Protein AF-A0A0D9ZKD8-F1 (afdb_monomer)

Mean predicted aligned error: 13.97 Å

Secondary structure (DSSP, 8-state):
-EEEEEEEEESSEEEEEEESSTTS-EEEEEEEEETTTEEEEEETTEEEEEEESHHHHSEEEEEEEETTTEEEEEEEE-HHHHHSTT---TT---EEEEEEEEPPGGG---S----------------------------------------EEEEEEEEE------

pLDDT: mean 75.41, std 22.76, range [31.62, 98.19]

InterPro domains:
  IPR008586 Protein of unknown function DUF868, plant [PF05910] (2-159)
  IPR008586 Protein of unknown function DUF868, plant [PTHR31972] (3-157)

Sequence (166 aa):
MARRRERFVGCGCWSTRARFLESGAEHDIVVALDGEAEAWVTVDGRKVVQLRRLRWNFRGSHTLFLDGGAPVDMTWDLHGWLFHAADPSPASSCAAVFTFQTRGASETKFWIEDDGDGDDDLEQSQPPAAPRGPKQKLGGGGGGGAPSEQGFCLLIQGFRGASKIA

Radius of gyration: 26.12 Å; Cα contacts (8 Å, |Δi|>4): 281; chains: 1; bounding box: 44×59×83 Å

Nearest PDB structures (foldseek):
  6hox-assembly1_A  TM=8.490E-01  e=6.522E+00  Paraclostridium bifermentans
  7kzp-assembly1_O  TM=3.944E-01  e=3.894E+00  Homo sapiens
  7kzv-assembly1_O  TM=2.971E-01  e=3.279E+00  Homo sapiens
  7kzt-assembly1_B  TM=2.963E-01  e=9.741E+00  Homo sapiens

Foldseek 3Di:
DAEDEAEAEEDFWDWDWDDFWPPFDIWIWIWGDDQQAKIFIDINNHTPDIDGRCVVPQWDWDWDAGRPGFTKIKIWHQCLCRPVLPPPDPVRFNKIKMKIKTDQCVPVPDDDDPPDDDDDDDDDDDDDDDDDDDDDDDDDDDPPPPPPRPMYMYMYIYGYDPPPDD

Organism: NCBI:txid40148

Solvent-accessible surface area (backbone atoms only — not comparable to full-atom values): 10405 Å² total; per-residue (Å²): 103,52,76,49,77,47,79,46,75,37,86,43,70,50,76,49,75,50,59,63,45,95,89,43,61,78,40,44,39,37,42,38,36,54,86,68,50,35,36,38,34,26,51,71,87,40,78,77,45,76,41,64,55,26,92,81,51,34,58,55,72,52,78,43,69,44,83,93,65,48,53,32,41,34,37,42,41,32,57,28,42,69,77,26,67,84,53,88,51,92,86,50,63,28,29,30,37,39,37,39,33,36,62,45,66,90,71,67,86,71,88,88,80,82,88,70,84,89,83,91,81,89,84,94,82,86,92,84,92,87,91,80,82,81,92,80,87,78,89,79,90,74,90,73,72,70,78,78,66,55,26,28,34,43,35,44,37,39,28,70,52,84,78,80,85,128

Structure (mmCIF, N/CA/C/O backbone):
data_AF-A0A0D9ZKD8-F1
#
_entry.id   AF-A0A0D9ZKD8-F1
#
loop_
_atom_site.group_PDB
_atom_site.id
_atom_site.type_symbol
_atom_site.label_atom_id
_atom_site.label_alt_id
_atom_site.label_comp_id
_atom_site.label_asym_id
_atom_site.label_entity_id
_atom_site.label_seq_id
_atom_site.pdbx_PDB_ins_code
_atom_site.Cartn_x
_atom_site.Cartn_y
_atom_site.Cartn_z
_atom_site.occupancy
_atom_site.B_iso_or_equiv
_atom_site.auth_seq_id
_atom_site.auth_comp_id
_atom_site.auth_asym_id
_atom_site.auth_atom_id
_atom_site.pdbx_PDB_model_num
ATOM 1 N N . MET A 1 1 ? 1.854 -5.408 20.390 1.00 72.06 1 MET A N 1
ATOM 2 C CA . MET A 1 1 ? 1.593 -5.034 18.987 1.00 72.06 1 MET A CA 1
ATOM 3 C C . MET A 1 1 ? 1.567 -6.308 18.158 1.00 72.06 1 MET A C 1
ATOM 5 O O . MET A 1 1 ? 2.577 -7.005 18.129 1.00 72.06 1 MET A O 1
ATOM 9 N N . ALA A 1 2 ? 0.436 -6.655 17.551 1.00 83.19 2 ALA A N 1
ATOM 10 C CA . ALA A 1 2 ? 0.349 -7.798 16.645 1.00 83.19 2 ALA A CA 1
ATOM 11 C C . ALA A 1 2 ? 1.022 -7.459 15.302 1.00 83.19 2 ALA A C 1
ATOM 13 O O . ALA A 1 2 ? 0.930 -6.330 14.823 1.00 83.19 2 ALA A O 1
ATOM 14 N N . ARG A 1 3 ? 1.712 -8.425 14.682 1.00 89.56 3 ARG A N 1
ATOM 15 C CA . ARG A 1 3 ? 2.397 -8.233 13.393 1.00 89.56 3 ARG A CA 1
ATOM 16 C C . ARG A 1 3 ? 2.072 -9.371 12.435 1.00 89.56 3 ARG A C 1
ATOM 18 O O . ARG A 1 3 ? 2.250 -10.535 12.782 1.00 89.56 3 ARG A O 1
ATOM 25 N N . ARG A 1 4 ? 1.682 -9.030 11.208 1.00 94.56 4 ARG A N 1
ATOM 26 C CA . ARG A 1 4 ? 1.508 -9.964 10.092 1.00 94.56 4 ARG A CA 1
ATOM 27 C C . ARG A 1 4 ? 2.448 -9.586 8.954 1.00 94.56 4 ARG A C 1
ATOM 29 O O . ARG A 1 4 ? 2.621 -8.410 8.645 1.00 94.56 4 ARG A O 1
ATOM 36 N N . ARG A 1 5 ? 3.056 -10.588 8.322 1.00 96.06 5 ARG A N 1
ATOM 37 C CA . ARG A 1 5 ? 3.844 -10.414 7.102 1.00 96.06 5 ARG A CA 1
ATOM 38 C C . ARG A 1 5 ? 3.291 -11.304 6.009 1.00 96.06 5 ARG A C 1
ATOM 40 O O . ARG A 1 5 ? 3.115 -12.498 6.227 1.00 96.06 5 ARG A O 1
ATOM 47 N N . GLU A 1 6 ? 3.119 -10.728 4.836 1.00 95.31 6 GLU A N 1
ATOM 48 C CA . GLU A 1 6 ? 2.625 -11.409 3.656 1.00 95.31 6 GLU A CA 1
ATOM 49 C C . GLU A 1 6 ? 3.620 -11.274 2.521 1.00 95.31 6 GLU A C 1
ATOM 51 O O . GLU A 1 6 ? 4.225 -10.220 2.309 1.00 95.31 6 GLU A O 1
ATOM 56 N N . ARG A 1 7 ? 3.818 -12.383 1.816 1.00 94.19 7 ARG A N 1
ATOM 57 C CA . ARG A 1 7 ? 4.760 -12.477 0.715 1.00 94.19 7 ARG A CA 1
ATOM 58 C C . ARG A 1 7 ? 4.025 -12.953 -0.518 1.00 94.19 7 ARG A C 1
ATOM 60 O O . ARG A 1 7 ? 3.479 -14.051 -0.522 1.00 94.19 7 ARG A O 1
ATOM 67 N N . PHE A 1 8 ? 4.098 -12.155 -1.567 1.00 91.19 8 PHE A N 1
ATOM 68 C CA . PHE A 1 8 ? 3.501 -12.461 -2.852 1.00 91.19 8 PHE A CA 1
ATOM 69 C C . PHE A 1 8 ? 4.579 -12.573 -3.923 1.00 91.19 8 PHE A C 1
ATOM 71 O O . PHE A 1 8 ? 5.591 -11.877 -3.880 1.00 91.19 8 PHE A O 1
ATOM 78 N N . VAL A 1 9 ? 4.360 -13.446 -4.902 1.00 86.06 9 VAL A N 1
ATOM 79 C CA . VAL A 1 9 ? 5.202 -13.569 -6.096 1.00 86.06 9 VAL A CA 1
ATOM 80 C C . VAL A 1 9 ? 4.286 -13.450 -7.302 1.00 86.06 9 VAL A C 1
ATOM 82 O O . VAL A 1 9 ? 3.262 -14.126 -7.351 1.00 86.06 9 VAL A O 1
ATOM 85 N N . GLY A 1 10 ? 4.618 -12.590 -8.263 1.00 82.19 10 GLY A N 1
ATOM 86 C CA . GLY A 1 10 ? 3.787 -12.437 -9.454 1.00 82.19 10 GLY A CA 1
ATOM 87 C C . GLY A 1 10 ? 4.070 -11.175 -10.254 1.00 82.19 10 GLY A C 1
ATOM 88 O O . GLY A 1 10 ? 5.174 -10.632 -10.224 1.00 82.19 10 GLY A O 1
ATOM 89 N N . CYS A 1 11 ? 3.051 -10.722 -10.982 1.00 78.25 11 CYS A N 1
ATOM 90 C CA . CYS A 1 11 ? 3.134 -9.642 -11.964 1.00 78.25 11 CYS A CA 1
ATOM 91 C C . CYS A 1 11 ? 2.841 -8.241 -11.400 1.00 78.25 11 CYS A C 1
ATOM 93 O O . CYS A 1 11 ? 2.571 -7.334 -12.176 1.00 78.25 11 CYS A O 1
ATOM 95 N N . GLY A 1 12 ? 2.885 -8.052 -10.077 1.00 83.94 12 GLY A N 1
ATOM 96 C CA . GLY A 1 12 ? 2.728 -6.727 -9.469 1.00 83.94 12 GLY A CA 1
ATOM 97 C C . GLY A 1 12 ? 1.325 -6.377 -8.975 1.00 83.94 12 GLY A C 1
ATOM 98 O O . GLY A 1 12 ? 1.123 -5.228 -8.630 1.00 83.94 12 GLY A O 1
ATOM 99 N N . CYS A 1 13 ? 0.370 -7.310 -8.905 1.00 92.69 13 CYS A N 1
ATOM 100 C CA . CYS A 1 13 ? -0.939 -7.081 -8.277 1.00 92.69 13 CYS A CA 1
ATOM 101 C C . CYS A 1 13 ? -1.171 -8.091 -7.150 1.00 92.69 13 CYS A C 1
ATOM 103 O O . CYS A 1 13 ? -1.075 -9.301 -7.376 1.00 92.69 13 CYS A O 1
ATOM 105 N N . TRP A 1 14 ? -1.447 -7.597 -5.944 1.00 94.62 14 TRP A N 1
ATOM 106 C CA . TRP A 1 14 ? -1.566 -8.391 -4.724 1.00 94.62 14 TRP A CA 1
ATOM 107 C C . TRP A 1 14 ? -2.714 -7.881 -3.866 1.00 94.62 14 TRP A C 1
ATOM 109 O O . TRP A 1 14 ? -2.850 -6.676 -3.677 1.00 94.62 14 TRP A O 1
ATOM 119 N N . SER A 1 15 ? -3.506 -8.799 -3.321 1.00 95.69 15 SER A N 1
ATOM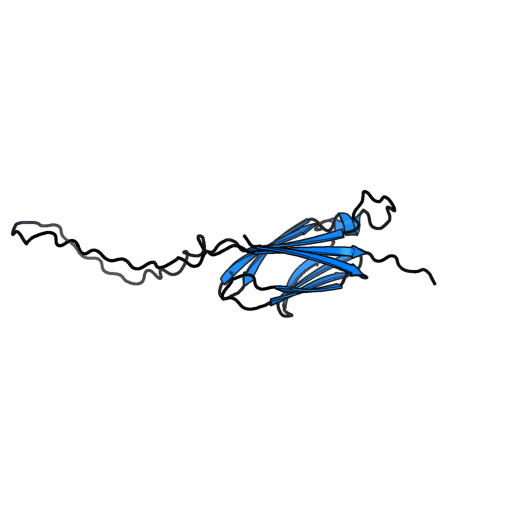 120 C CA . SER A 1 15 ? -4.649 -8.491 -2.465 1.00 95.69 15 SER A CA 1
ATOM 121 C C . SER A 1 15 ? -4.533 -9.209 -1.130 1.00 95.69 15 SER A C 1
ATOM 123 O O . SER A 1 15 ? -4.139 -10.378 -1.082 1.00 95.69 15 SER A O 1
ATOM 125 N N . THR A 1 16 ? -4.942 -8.541 -0.061 1.00 97.44 16 THR A N 1
ATOM 126 C CA . THR A 1 16 ? -5.045 -9.133 1.267 1.00 97.44 16 THR A CA 1
ATOM 127 C C . THR A 1 16 ? -6.118 -8.472 2.106 1.00 97.44 16 THR A C 1
ATOM 129 O O . THR A 1 16 ? -6.514 -7.346 1.843 1.00 97.44 16 THR A O 1
ATOM 132 N N . ARG A 1 17 ? -6.553 -9.166 3.154 1.00 96.62 17 ARG A N 1
ATOM 133 C CA . ARG A 1 17 ? -7.515 -8.658 4.118 1.00 96.62 17 ARG A CA 1
ATOM 134 C C . ARG A 1 17 ? -6.898 -8.538 5.497 1.00 96.62 17 ARG A C 1
ATOM 136 O O . ARG A 1 17 ? -6.270 -9.476 6.000 1.00 96.62 17 ARG A O 1
ATOM 143 N N . ALA A 1 18 ? -7.091 -7.386 6.123 1.00 94.31 18 ALA A N 1
ATOM 144 C CA . ALA A 1 18 ? -6.598 -7.136 7.465 1.00 94.31 18 ALA A CA 1
ATOM 145 C C . ALA A 1 18 ? -7.558 -6.265 8.266 1.00 94.31 18 ALA A C 1
ATOM 147 O O . ALA A 1 18 ? -8.229 -5.384 7.739 1.00 94.31 18 ALA A O 1
ATOM 148 N N . ARG A 1 19 ? -7.576 -6.515 9.571 1.00 92.06 19 ARG A N 1
ATOM 149 C CA . ARG A 1 19 ? -8.263 -5.693 10.556 1.00 92.06 19 ARG A CA 1
ATOM 150 C C . ARG A 1 19 ? -7.214 -4.880 11.308 1.00 92.06 19 ARG A C 1
ATOM 152 O O . ARG A 1 19 ? -6.240 -5.455 11.795 1.00 92.06 19 ARG A O 1
ATOM 159 N N . PHE A 1 20 ? -7.407 -3.567 11.374 1.00 89.19 20 PHE A N 1
ATOM 160 C CA . PHE A 1 20 ? -6.446 -2.644 11.979 1.00 89.19 20 PHE A CA 1
ATOM 161 C C . PHE A 1 20 ? -6.757 -2.360 13.453 1.00 89.19 20 PHE A C 1
ATOM 163 O O . PHE A 1 20 ? -5.836 -2.324 14.265 1.00 89.19 20 PHE A O 1
ATOM 170 N N . LEU A 1 21 ? -8.036 -2.263 13.821 1.00 85.12 21 LEU A N 1
ATOM 171 C CA . LEU A 1 21 ? -8.491 -2.179 15.212 1.00 85.12 21 LEU A CA 1
ATOM 172 C C . LEU A 1 21 ? -9.187 -3.466 15.643 1.00 85.12 21 LEU A C 1
ATOM 174 O O . LEU A 1 21 ? -9.928 -4.045 14.864 1.00 85.12 21 LEU A O 1
ATOM 178 N N . GLU A 1 22 ? -9.044 -3.889 16.898 1.00 83.00 22 GLU A N 1
ATOM 179 C CA . GLU A 1 22 ? -9.674 -5.121 17.405 1.00 83.00 22 GLU A CA 1
ATOM 180 C C . GLU A 1 22 ? -11.199 -5.166 17.164 1.00 83.00 22 GLU A C 1
ATOM 182 O O . GLU A 1 22 ? -11.728 -6.151 16.635 1.00 83.00 22 GLU A O 1
ATOM 187 N N . SER A 1 23 ? -11.891 -4.065 17.461 1.00 83.50 23 SER A N 1
ATOM 188 C CA . SER A 1 23 ? -13.330 -3.879 17.227 1.00 83.50 23 SER A CA 1
ATOM 189 C C . SER A 1 23 ? -13.685 -3.376 15.818 1.00 83.50 23 SER A C 1
ATOM 191 O O . SER A 1 23 ? -14.868 -3.232 15.517 1.00 83.50 23 SER A O 1
ATOM 193 N N . GLY A 1 24 ? -12.689 -3.116 14.967 1.00 86.12 24 GLY A N 1
ATOM 194 C CA . GLY A 1 24 ? -12.854 -2.555 13.624 1.00 86.12 24 GLY A CA 1
ATOM 195 C C . GLY A 1 24 ? -13.320 -3.557 12.568 1.00 86.12 24 GLY A C 1
ATOM 196 O O . GLY A 1 24 ? -13.461 -4.760 12.821 1.00 86.12 24 GLY A O 1
ATOM 197 N N . ALA A 1 25 ? -13.550 -3.057 11.356 1.00 90.81 25 ALA A N 1
ATOM 198 C CA . ALA A 1 25 ? -13.877 -3.873 10.196 1.00 90.81 25 ALA A CA 1
ATOM 199 C C . ALA A 1 25 ? -12.632 -4.590 9.642 1.00 90.81 25 ALA A C 1
ATOM 201 O O . ALA A 1 25 ? -11.484 -4.204 9.865 1.00 90.81 25 ALA A O 1
ATOM 202 N N . GLU A 1 26 ? -12.856 -5.686 8.914 1.00 94.56 26 GLU A N 1
ATOM 203 C CA . GLU A 1 26 ? -11.812 -6.241 8.053 1.00 94.56 26 GLU A CA 1
ATOM 204 C C . GLU A 1 26 ? -11.825 -5.479 6.725 1.00 94.56 26 GLU A C 1
ATOM 206 O O . GLU A 1 26 ? -12.869 -5.392 6.082 1.00 94.56 26 GLU A O 1
ATOM 211 N N . HIS A 1 27 ? -10.670 -4.947 6.332 1.00 96.38 27 HIS A N 1
ATOM 212 C CA . HIS A 1 27 ? -10.495 -4.148 5.126 1.00 96.38 27 HIS A CA 1
ATOM 213 C C . HIS A 1 27 ? -9.791 -4.949 4.030 1.00 96.38 27 HIS A C 1
ATOM 215 O O . HIS A 1 27 ? -8.815 -5.653 4.311 1.00 96.38 27 HIS A O 1
ATOM 221 N N . ASP A 1 28 ? -10.253 -4.810 2.786 1.00 97.94 28 ASP A N 1
ATOM 222 C CA . ASP A 1 28 ? -9.595 -5.363 1.598 1.00 97.94 28 ASP A CA 1
ATOM 223 C C . ASP A 1 28 ? -8.543 -4.386 1.068 1.00 97.94 28 ASP A C 1
ATOM 225 O O . ASP A 1 28 ? -8.847 -3.258 0.684 1.00 97.94 28 ASP A O 1
ATOM 229 N N . ILE A 1 29 ? -7.289 -4.818 1.063 1.00 98.12 29 ILE A N 1
ATOM 230 C CA . ILE A 1 29 ? -6.123 -4.032 0.678 1.00 98.12 29 ILE A CA 1
ATOM 231 C C . ILE A 1 29 ? -5.574 -4.618 -0.610 1.00 98.12 29 ILE A C 1
ATOM 233 O O . ILE A 1 29 ? -5.113 -5.760 -0.636 1.00 98.12 29 ILE A O 1
ATOM 237 N N . VAL A 1 30 ? -5.546 -3.807 -1.662 1.00 97.75 30 VAL A N 1
ATOM 238 C CA . VAL A 1 30 ? -4.941 -4.188 -2.939 1.00 97.75 30 VAL A CA 1
ATOM 239 C C . VAL A 1 30 ? -3.783 -3.260 -3.241 1.00 97.75 30 VAL A C 1
ATOM 241 O O . VAL A 1 30 ? -3.921 -2.038 -3.239 1.00 97.75 30 VAL A O 1
ATOM 244 N N . VAL A 1 31 ? -2.633 -3.855 -3.525 1.00 97.06 31 VAL A N 1
ATOM 245 C CA . VAL A 1 31 ? -1.442 -3.178 -4.023 1.00 97.06 31 VAL A CA 1
ATOM 246 C C . VAL A 1 31 ? -1.255 -3.586 -5.472 1.00 97.06 31 VAL A C 1
ATOM 248 O O . VAL A 1 31 ? -1.200 -4.776 -5.779 1.00 97.06 31 VAL A O 1
ATOM 251 N N . ALA A 1 32 ? -1.116 -2.605 -6.354 1.00 95.62 32 ALA A N 1
ATOM 252 C CA . ALA A 1 32 ? -0.863 -2.843 -7.764 1.00 95.62 32 ALA A CA 1
ATOM 253 C C . ALA A 1 32 ? 0.285 -1.970 -8.283 1.00 95.62 32 ALA A C 1
ATOM 255 O O . ALA A 1 32 ? 0.419 -0.802 -7.921 1.00 95.62 32 ALA A O 1
ATOM 256 N N . LEU A 1 33 ? 1.110 -2.560 -9.139 1.00 93.31 33 LEU A N 1
ATOM 257 C CA . LEU A 1 33 ? 2.257 -1.972 -9.816 1.00 93.31 33 LEU A CA 1
ATOM 258 C C . LEU A 1 33 ? 2.090 -2.203 -11.311 1.00 93.31 33 LEU A C 1
ATOM 260 O O . LEU A 1 33 ? 1.972 -3.343 -11.760 1.00 93.31 33 LEU A O 1
ATOM 264 N N . ASP A 1 34 ? 2.141 -1.120 -12.071 1.00 90.31 34 ASP A N 1
ATOM 265 C CA . ASP A 1 34 ? 2.222 -1.157 -13.523 1.00 90.31 34 ASP A CA 1
ATOM 266 C C . ASP A 1 34 ? 3.684 -0.976 -13.945 1.00 90.31 34 ASP A C 1
ATOM 268 O O . ASP A 1 34 ? 4.198 0.138 -14.120 1.00 90.31 34 ASP A O 1
ATOM 272 N N . GLY A 1 35 ? 4.388 -2.111 -13.996 1.00 85.25 35 GLY A N 1
ATOM 273 C CA . GLY A 1 35 ? 5.810 -2.171 -14.312 1.00 85.25 35 GLY A CA 1
ATOM 274 C C . GLY A 1 35 ? 6.643 -1.277 -13.392 1.00 85.25 35 GLY A C 1
ATOM 275 O O . GLY A 1 35 ? 6.776 -1.543 -12.198 1.00 85.25 35 GLY A O 1
ATOM 276 N N . GLU A 1 36 ? 7.231 -0.230 -13.969 1.00 86.25 36 GLU A N 1
ATOM 277 C CA . GLU A 1 36 ? 8.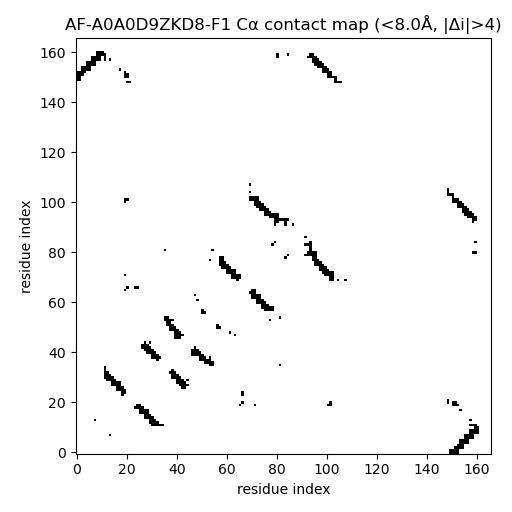105 0.735 -13.282 1.00 86.25 36 GLU A CA 1
ATOM 278 C C . GLU A 1 36 ? 7.567 2.178 -13.360 1.00 86.25 36 GLU A C 1
ATOM 280 O O . GLU A 1 36 ? 8.232 3.123 -12.926 1.00 86.25 36 GLU A O 1
ATOM 285 N N . ALA A 1 37 ? 6.369 2.369 -13.924 1.00 89.56 37 ALA A N 1
ATOM 286 C CA . ALA A 1 37 ? 5.811 3.688 -14.218 1.00 89.56 37 ALA A CA 1
ATOM 287 C C . ALA A 1 37 ? 4.922 4.215 -13.086 1.00 89.56 37 ALA A C 1
ATOM 289 O O . ALA 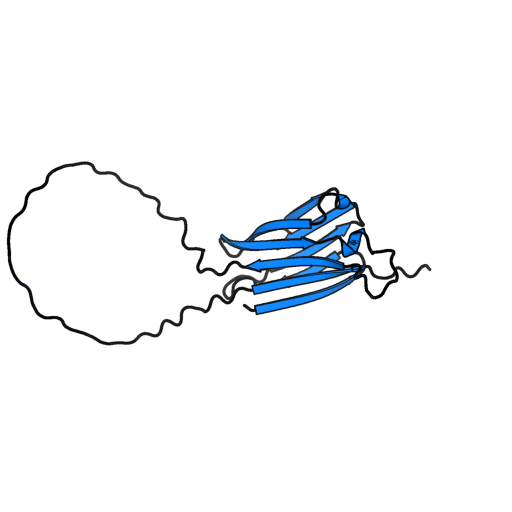A 1 37 ? 5.071 5.372 -12.661 1.00 89.56 37 ALA A O 1
ATOM 290 N N . GLU A 1 38 ? 4.019 3.363 -12.597 1.00 94.50 38 GLU A N 1
ATOM 291 C CA . GLU A 1 38 ? 2.990 3.725 -11.630 1.00 94.50 38 GLU A CA 1
ATOM 292 C C . GLU A 1 38 ? 2.719 2.593 -10.632 1.00 94.50 38 GLU A C 1
ATOM 294 O O . GLU A 1 38 ? 2.844 1.412 -10.949 1.00 94.50 38 GLU A O 1
ATOM 299 N N . ALA A 1 39 ? 2.336 2.963 -9.414 1.00 95.62 39 ALA A N 1
ATOM 300 C CA . ALA A 1 39 ? 1.798 2.052 -8.416 1.00 95.62 39 ALA A CA 1
ATOM 301 C C . ALA A 1 39 ? 0.576 2.682 -7.754 1.00 95.62 39 ALA A C 1
ATOM 303 O O . ALA A 1 39 ? 0.479 3.907 -7.653 1.00 95.62 39 ALA A O 1
ATOM 304 N N . TRP A 1 40 ? -0.336 1.870 -7.242 1.00 97.38 40 TRP A N 1
ATOM 305 C CA . TRP A 1 40 ? -1.425 2.362 -6.414 1.00 97.38 40 TRP A CA 1
ATOM 306 C C . TRP A 1 40 ? -1.805 1.364 -5.334 1.00 97.38 40 TRP A C 1
ATOM 308 O O . TRP A 1 40 ? -1.562 0.161 -5.439 1.00 97.38 40 TRP A O 1
ATOM 318 N N . VAL A 1 41 ? -2.421 1.905 -4.291 1.00 98.00 41 VAL A N 1
ATOM 319 C CA . VAL A 1 41 ? -2.995 1.137 -3.194 1.00 98.00 41 VAL A CA 1
ATOM 320 C C . VAL A 1 41 ? -4.475 1.464 -3.121 1.00 98.00 41 VAL A C 1
ATOM 322 O O . VAL A 1 41 ? -4.854 2.642 -3.139 1.00 98.00 41 VAL A O 1
ATOM 325 N N . THR A 1 42 ? -5.310 0.434 -3.046 1.00 98.19 42 THR A N 1
ATOM 326 C CA . THR A 1 42 ? -6.728 0.581 -2.731 1.00 98.19 42 THR A CA 1
ATOM 327 C C . THR A 1 42 ? -7.053 -0.050 -1.391 1.00 98.19 42 THR A C 1
ATOM 329 O O . THR A 1 42 ? -6.518 -1.108 -1.067 1.00 98.19 42 THR A O 1
ATOM 332 N N . VAL A 1 43 ? -7.965 0.577 -0.657 1.00 97.62 43 VAL A N 1
ATOM 333 C CA . VAL A 1 43 ? -8.599 0.015 0.536 1.00 97.62 43 VAL A CA 1
ATOM 334 C C . VAL A 1 43 ? -1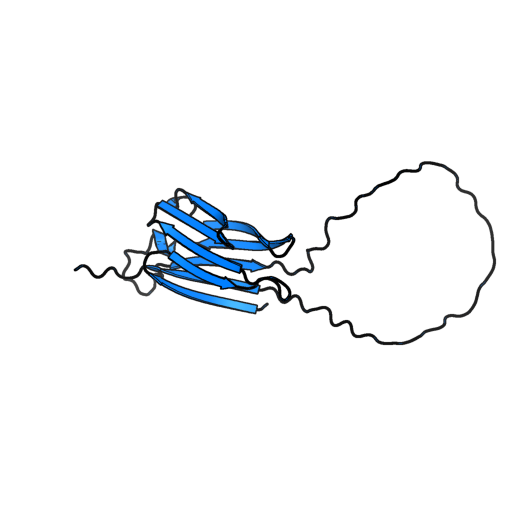0.103 -0.004 0.287 1.00 97.62 43 VAL A C 1
ATOM 336 O O . VAL A 1 43 ? -10.669 1.022 -0.091 1.00 97.62 43 VAL A O 1
ATOM 339 N N . ASP A 1 44 ? -10.728 -1.172 0.408 1.00 96.81 44 ASP A N 1
ATOM 340 C CA . ASP A 1 44 ? -12.156 -1.410 0.145 1.00 96.81 44 ASP A CA 1
ATOM 341 C C . ASP A 1 44 ? -12.614 -0.864 -1.219 1.00 96.81 44 ASP A C 1
ATOM 343 O O . ASP A 1 44 ? -13.622 -0.167 -1.357 1.00 96.81 44 ASP A O 1
ATOM 347 N N . GLY A 1 45 ? -11.801 -1.118 -2.248 1.00 96.44 45 GLY A N 1
ATOM 348 C CA . GLY A 1 45 ? -12.041 -0.658 -3.619 1.00 96.44 45 GLY A CA 1
ATOM 349 C C . GLY A 1 45 ? -11.791 0.837 -3.863 1.00 96.44 45 GLY A C 1
ATOM 350 O O . GLY A 1 45 ? -11.881 1.289 -5.005 1.00 96.44 45 GLY A O 1
ATOM 351 N N . ARG A 1 46 ? -11.434 1.625 -2.841 1.00 96.38 46 ARG A N 1
ATOM 352 C CA . ARG A 1 46 ? -11.110 3.053 -2.984 1.00 96.38 46 ARG A CA 1
ATOM 353 C C . ARG A 1 46 ? -9.611 3.248 -3.122 1.00 96.38 46 ARG A C 1
ATOM 355 O O . ARG A 1 46 ? -8.849 2.789 -2.279 1.00 96.38 46 ARG A O 1
ATOM 362 N N . LYS A 1 47 ? -9.169 3.960 -4.161 1.00 96.94 47 LYS A N 1
ATOM 363 C CA . LYS A 1 47 ? -7.751 4.302 -4.338 1.00 96.94 47 LYS A CA 1
ATOM 364 C C . LYS A 1 47 ? -7.334 5.337 -3.297 1.00 96.94 47 LYS A C 1
ATOM 366 O O . LYS A 1 47 ? -7.756 6.486 -3.376 1.00 96.94 47 LYS A O 1
ATOM 371 N N . VAL A 1 48 ? -6.503 4.918 -2.347 1.00 96.94 48 VAL A N 1
ATOM 372 C CA . VAL A 1 48 ? -6.023 5.776 -1.257 1.00 96.94 48 VAL A CA 1
ATOM 373 C C . VAL A 1 48 ? -4.690 6.437 -1.583 1.00 96.94 48 VAL A C 1
ATOM 375 O O . VAL A 1 48 ? -4.430 7.553 -1.155 1.00 96.94 48 VAL A O 1
ATOM 378 N N . VAL A 1 49 ? -3.856 5.779 -2.392 1.00 96.75 49 VAL A N 1
ATOM 379 C CA . VAL A 1 49 ? -2.573 6.321 -2.847 1.00 96.75 49 VAL A CA 1
ATOM 380 C C . VAL A 1 49 ? -2.356 5.975 -4.311 1.00 96.75 49 VAL A C 1
ATOM 382 O O . VAL A 1 49 ? -2.610 4.849 -4.741 1.00 96.75 49 VAL A O 1
ATOM 385 N N . GLN A 1 50 ? -1.845 6.947 -5.067 1.00 96.81 50 GLN A N 1
ATOM 386 C CA . GLN A 1 50 ? -1.375 6.781 -6.439 1.00 96.81 50 GLN A CA 1
ATOM 387 C C . GLN A 1 50 ? 0.040 7.354 -6.556 1.00 96.81 50 GLN A C 1
ATOM 389 O O . GLN A 1 50 ? 0.258 8.555 -6.405 1.00 96.81 50 GLN A O 1
ATOM 394 N N . LEU A 1 51 ? 1.007 6.489 -6.832 1.00 95.50 51 LEU A N 1
ATOM 395 C CA . LEU A 1 51 ? 2.415 6.825 -6.977 1.00 95.50 51 LEU A CA 1
ATOM 396 C C . LEU A 1 51 ? 2.739 6.918 -8.460 1.00 95.50 51 LEU A C 1
ATOM 398 O O . LEU A 1 51 ? 2.891 5.907 -9.140 1.00 95.50 51 LEU A O 1
ATOM 402 N N . ARG A 1 52 ? 2.861 8.141 -8.970 1.00 93.56 52 ARG A N 1
ATOM 403 C CA . ARG A 1 52 ? 3.279 8.390 -10.354 1.00 93.56 52 ARG A CA 1
ATOM 404 C C . ARG A 1 52 ? 4.777 8.642 -10.395 1.00 93.56 52 ARG A C 1
ATOM 406 O O . ARG A 1 52 ? 5.332 9.217 -9.456 1.00 93.56 52 ARG A O 1
ATOM 413 N N . ARG A 1 53 ? 5.416 8.284 -11.513 1.00 90.50 53 ARG A N 1
ATOM 414 C CA . ARG A 1 53 ? 6.858 8.485 -11.724 1.00 90.50 53 ARG A CA 1
ATOM 415 C C . ARG A 1 53 ? 7.674 7.806 -10.615 1.00 90.50 53 ARG A C 1
ATOM 417 O O . ARG A 1 53 ? 8.417 8.468 -9.892 1.00 90.50 53 ARG A O 1
ATOM 424 N N . LEU A 1 54 ? 7.530 6.483 -10.489 1.00 92.38 54 LEU A N 1
ATOM 425 C CA . LEU A 1 54 ? 8.077 5.714 -9.362 1.00 92.38 54 LEU A CA 1
ATOM 426 C C . LEU A 1 54 ? 9.567 5.954 -9.113 1.00 92.38 54 LEU A C 1
ATOM 428 O O . LEU A 1 54 ? 9.957 6.073 -7.964 1.00 92.38 54 LEU A O 1
ATOM 432 N N . ARG A 1 55 ? 10.392 6.143 -10.148 1.00 90.62 55 ARG A N 1
ATOM 433 C CA . ARG A 1 55 ? 11.833 6.448 -9.996 1.00 90.62 55 ARG A CA 1
ATOM 434 C C . ARG A 1 55 ? 12.139 7.668 -9.115 1.00 90.62 55 ARG A C 1
ATOM 436 O O . ARG A 1 55 ? 13.248 7.770 -8.609 1.00 90.62 55 ARG A O 1
ATOM 443 N N . TRP A 1 56 ? 11.170 8.560 -8.923 1.00 90.88 56 TRP A N 1
ATOM 444 C CA . TRP A 1 56 ? 11.282 9.742 -8.067 1.00 90.88 56 TRP A CA 1
ATOM 445 C C . TRP A 1 56 ? 10.524 9.599 -6.740 1.00 90.88 56 TRP A C 1
ATOM 447 O O . TRP A 1 56 ? 10.882 10.253 -5.771 1.00 90.88 56 TRP A O 1
ATOM 457 N N . ASN A 1 57 ? 9.505 8.732 -6.685 1.00 92.88 57 ASN A N 1
ATOM 458 C CA . ASN A 1 57 ? 8.584 8.573 -5.54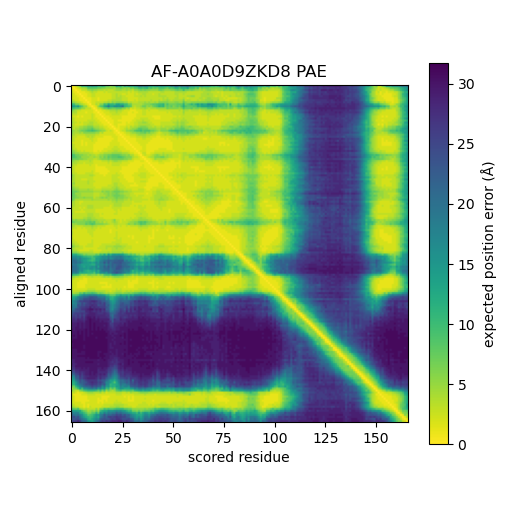9 1.00 92.88 57 ASN A CA 1
ATOM 459 C C . ASN A 1 57 ? 8.575 7.144 -4.976 1.00 92.88 57 ASN A C 1
ATOM 461 O O . ASN A 1 57 ? 7.587 6.697 -4.393 1.00 92.88 57 ASN A O 1
ATOM 465 N N . PHE A 1 58 ? 9.660 6.392 -5.167 1.00 94.56 58 PHE A N 1
ATOM 466 C CA . PHE A 1 58 ? 9.732 4.977 -4.796 1.00 94.56 58 PHE A CA 1
ATOM 467 C C . PHE A 1 58 ? 9.804 4.745 -3.286 1.00 94.56 58 PHE A C 1
ATOM 469 O O . PHE A 1 58 ? 9.669 3.605 -2.853 1.00 94.56 58 PHE A O 1
ATOM 476 N N . ARG A 1 59 ? 10.004 5.797 -2.488 1.00 96.38 59 ARG A N 1
ATOM 477 C CA . ARG A 1 59 ? 9.918 5.773 -1.027 1.00 96.38 59 ARG A CA 1
ATOM 478 C C . ARG A 1 59 ? 9.047 6.915 -0.543 1.00 96.38 59 ARG A C 1
ATOM 480 O O . ARG A 1 59 ? 9.165 8.029 -1.048 1.00 96.38 59 ARG A O 1
ATOM 487 N N . GLY A 1 60 ? 8.203 6.640 0.439 1.00 96.50 60 GLY A N 1
ATOM 488 C CA . GLY A 1 60 ? 7.325 7.646 1.018 1.00 96.50 60 GLY A CA 1
ATOM 489 C C . GLY A 1 60 ? 6.350 7.064 2.028 1.00 96.50 60 GLY A C 1
ATOM 490 O O . GLY A 1 60 ? 6.426 5.886 2.392 1.00 96.50 60 GLY A O 1
ATOM 491 N N . SER A 1 61 ? 5.452 7.924 2.495 1.00 97.06 61 SER A N 1
ATOM 492 C CA . SER A 1 61 ? 4.433 7.590 3.479 1.00 97.06 61 SER A CA 1
ATOM 493 C C . SER A 1 61 ? 3.126 8.338 3.228 1.00 97.06 61 SER A C 1
ATOM 495 O O . SER A 1 61 ? 3.084 9.354 2.532 1.00 97.06 61 SER A O 1
ATOM 497 N N . HIS A 1 62 ? 2.042 7.806 3.780 1.00 96.69 62 HIS A N 1
ATOM 498 C CA . HIS A 1 62 ? 0.713 8.393 3.743 1.00 96.69 62 HIS A CA 1
ATOM 499 C C . HIS A 1 62 ? -0.094 7.889 4.942 1.00 96.69 62 HIS A C 1
ATOM 501 O O . HIS A 1 62 ? -0.017 6.709 5.269 1.00 96.69 62 HIS A O 1
ATOM 507 N N . THR A 1 63 ? -0.872 8.751 5.590 1.00 96.12 63 THR A N 1
ATOM 508 C CA . THR A 1 63 ? -1.732 8.347 6.711 1.00 96.12 63 THR A CA 1
ATOM 509 C C . THR A 1 63 ? -3.165 8.186 6.218 1.00 96.12 63 THR A C 1
ATOM 511 O O . THR A 1 63 ? -3.740 9.101 5.635 1.00 96.12 63 THR A O 1
ATOM 514 N N . LEU A 1 64 ? -3.724 7.006 6.459 1.00 94.06 64 LEU A N 1
ATOM 515 C CA . LEU A 1 64 ? -5.106 6.638 6.177 1.00 94.06 64 LEU A CA 1
ATOM 516 C C . LEU A 1 64 ? -5.944 6.789 7.445 1.00 94.06 64 LEU A C 1
ATOM 518 O O . LEU A 1 64 ? -5.422 6.628 8.545 1.00 94.06 64 LEU A O 1
ATOM 522 N N . PHE A 1 65 ? -7.243 7.025 7.293 1.00 92.56 65 PHE A N 1
ATOM 523 C CA . PHE A 1 65 ? -8.192 7.023 8.404 1.00 92.56 65 PHE A CA 1
ATOM 524 C C . PHE A 1 65 ? -9.231 5.931 8.164 1.00 92.56 65 PHE A C 1
ATOM 526 O O . PHE A 1 65 ? -9.986 5.999 7.194 1.00 92.56 65 PHE A O 1
ATOM 533 N N . LEU A 1 66 ? -9.229 4.911 9.021 1.00 90.38 66 LEU A N 1
ATOM 534 C CA . LEU A 1 66 ? -10.107 3.740 8.943 1.00 90.38 66 LEU A CA 1
ATOM 535 C C . LEU A 1 66 ? -10.993 3.662 10.195 1.00 90.38 66 LEU A C 1
ATOM 537 O O . LEU A 1 6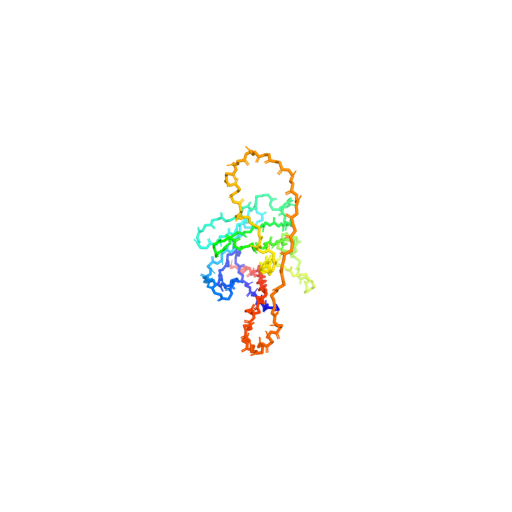6 ? -10.797 4.427 11.137 1.00 90.38 66 LEU A O 1
ATOM 541 N N . ASP A 1 67 ? -11.992 2.777 10.191 1.00 86.62 67 ASP A N 1
ATOM 542 C CA . ASP A 1 67 ? -12.797 2.447 11.379 1.00 86.62 67 ASP A CA 1
ATOM 543 C C . ASP A 1 67 ? -13.343 3.662 12.168 1.00 86.62 67 ASP A C 1
ATOM 545 O O . ASP A 1 67 ? -13.281 3.715 13.394 1.00 86.62 67 ASP A O 1
ATOM 549 N N . GLY A 1 68 ? -13.872 4.674 11.472 1.00 83.06 68 GLY A N 1
ATOM 550 C CA . GLY A 1 68 ? -14.467 5.852 12.121 1.00 83.06 68 GLY A CA 1
ATOM 551 C C . GLY A 1 68 ? -13.478 6.944 12.543 1.00 83.06 68 GLY A C 1
ATOM 552 O O . GLY A 1 68 ? -13.859 7.831 13.300 1.00 83.06 68 GLY A O 1
ATOM 553 N N . GLY A 1 69 ? -12.242 6.923 12.031 1.00 86.19 69 GLY A N 1
ATOM 554 C CA . GLY A 1 69 ? -11.269 8.010 12.210 1.00 86.19 69 GLY A CA 1
ATOM 555 C C . GLY A 1 69 ? -9.936 7.586 12.824 1.00 86.19 69 GLY A C 1
ATOM 556 O O . GLY A 1 69 ? -9.114 8.442 13.141 1.00 86.19 69 GLY A O 1
ATOM 557 N N . ALA A 1 70 ? -9.687 6.287 12.978 1.00 87.62 70 ALA A N 1
ATOM 558 C CA . ALA A 1 70 ? -8.423 5.798 13.498 1.00 87.62 70 ALA A CA 1
ATOM 559 C C . ALA A 1 70 ? -7.298 5.928 12.454 1.00 87.62 70 ALA A C 1
ATOM 561 O O . ALA A 1 70 ? -7.450 5.458 11.320 1.00 87.62 70 ALA A O 1
ATOM 562 N N . PRO A 1 71 ? -6.156 6.537 12.818 1.00 91.75 71 PRO A N 1
ATOM 563 C CA . PRO A 1 71 ? -5.042 6.724 11.902 1.00 91.75 71 PRO A CA 1
ATOM 564 C C . PRO A 1 71 ? -4.239 5.430 11.689 1.00 91.75 71 PRO A C 1
ATOM 566 O O . PRO A 1 71 ? -3.771 4.783 12.634 1.00 91.75 71 PRO A O 1
ATOM 569 N N . VAL A 1 72 ? -4.009 5.100 10.420 1.00 93.56 72 VAL A N 1
ATOM 570 C CA . VAL A 1 72 ? -3.136 4.013 9.967 1.00 93.56 72 VAL A CA 1
ATOM 571 C C . VAL A 1 72 ? -2.054 4.594 9.068 1.00 93.56 72 VAL A C 1
ATOM 573 O O . VAL A 1 72 ? -2.324 5.067 7.965 1.00 93.56 72 VAL A O 1
ATOM 576 N N . ASP A 1 73 ? -0.811 4.549 9.530 1.00 95.81 73 ASP A N 1
ATOM 577 C CA . ASP A 1 73 ? 0.338 4.972 8.744 1.00 95.81 73 ASP A CA 1
ATOM 578 C C . ASP A 1 73 ? 0.703 3.909 7.722 1.00 95.81 73 ASP A C 1
ATOM 580 O O . ASP A 1 73 ? 1.010 2.765 8.061 1.00 95.81 73 ASP A O 1
ATOM 584 N N . MET A 1 74 ? 0.703 4.311 6.459 1.00 97.19 74 MET A N 1
ATOM 585 C CA . MET A 1 74 ? 1.200 3.526 5.350 1.00 97.19 74 MET A CA 1
ATOM 586 C C . MET A 1 74 ? 2.575 4.044 4.930 1.00 97.19 74 MET A C 1
ATOM 588 O O . MET A 1 74 ? 2.750 5.239 4.702 1.00 97.19 74 MET A O 1
ATOM 592 N N . THR A 1 75 ? 3.546 3.153 4.764 1.00 98.00 75 THR A N 1
ATOM 593 C CA . THR A 1 75 ? 4.845 3.462 4.152 1.00 98.00 75 THR A CA 1
ATOM 594 C C . THR A 1 75 ? 5.126 2.523 2.992 1.00 98.00 75 THR A C 1
ATOM 596 O O . THR A 1 75 ? 4.617 1.400 2.954 1.00 98.00 75 THR A O 1
ATOM 599 N N . TRP A 1 76 ? 5.935 2.978 2.036 1.00 97.69 76 TRP A N 1
ATOM 600 C CA . TRP A 1 76 ? 6.361 2.164 0.902 1.00 97.69 76 TRP A CA 1
ATOM 601 C C . TRP A 1 76 ? 7.856 2.298 0.611 1.00 97.69 76 TRP A C 1
ATOM 603 O O . TRP A 1 76 ? 8.443 3.371 0.759 1.00 97.69 76 TRP A O 1
ATOM 613 N N . ASP A 1 77 ? 8.450 1.195 0.152 1.00 95.94 77 ASP A N 1
ATOM 614 C CA . ASP A 1 77 ? 9.772 1.130 -0.470 1.00 95.94 77 ASP A CA 1
ATOM 615 C C . ASP A 1 77 ? 9.708 0.216 -1.706 1.00 95.94 77 ASP A C 1
ATOM 617 O O . ASP A 1 77 ? 9.514 -0.997 -1.610 1.00 95.94 77 ASP A O 1
ATOM 621 N N . LEU A 1 78 ? 9.863 0.816 -2.885 1.00 94.31 78 LEU A N 1
ATOM 622 C CA . LEU A 1 78 ? 9.839 0.150 -4.188 1.00 94.31 78 LEU A CA 1
ATOM 623 C C . LEU A 1 78 ? 11.239 0.017 -4.803 1.00 94.31 78 LEU A C 1
ATOM 625 O O . LEU A 1 78 ? 11.372 -0.336 -5.972 1.00 94.31 78 LEU A O 1
ATOM 629 N N . HIS A 1 79 ? 12.302 0.293 -4.047 1.00 91.75 79 HIS A N 1
ATOM 630 C CA . HIS A 1 79 ? 13.666 0.275 -4.567 1.00 91.75 79 HIS A CA 1
ATOM 631 C C . HIS A 1 79 ? 14.089 -1.118 -5.044 1.00 91.75 79 HIS A C 1
ATOM 633 O O . HIS A 1 79 ? 14.682 -1.257 -6.111 1.00 91.75 79 HIS A O 1
ATOM 639 N N . GLY A 1 80 ? 13.766 -2.163 -4.273 1.00 89.25 80 GLY A N 1
ATOM 640 C CA . GLY A 1 80 ? 14.008 -3.553 -4.672 1.00 89.25 80 GLY A CA 1
ATOM 641 C C . GLY A 1 80 ? 13.333 -3.885 -6.002 1.00 89.25 80 GLY A C 1
ATOM 642 O O . GLY A 1 80 ? 13.962 -4.420 -6.911 1.00 89.25 80 GLY A O 1
ATOM 643 N N . TRP A 1 81 ? 12.068 -3.494 -6.144 1.00 88.94 81 TRP A N 1
ATOM 644 C CA . TRP A 1 81 ? 11.285 -3.708 -7.359 1.00 88.94 81 TRP A CA 1
ATOM 645 C C . TRP A 1 81 ? 11.854 -2.996 -8.597 1.00 88.94 81 TRP A C 1
ATOM 647 O O . TRP A 1 81 ? 11.903 -3.593 -9.672 1.00 88.94 81 TRP A O 1
ATOM 657 N N . LEU A 1 82 ? 12.285 -1.739 -8.448 1.00 88.50 82 LEU A N 1
ATOM 658 C CA . LEU A 1 82 ? 12.717 -0.888 -9.563 1.00 88.50 82 LEU A CA 1
ATOM 659 C C . LEU A 1 82 ? 14.166 -1.121 -9.996 1.00 88.50 82 LEU A C 1
ATOM 661 O O . LEU A 1 82 ? 14.460 -1.077 -11.184 1.00 88.50 82 LEU A O 1
ATOM 665 N N . PHE A 1 83 ? 15.080 -1.320 -9.046 1.00 85.31 83 PHE A N 1
ATOM 666 C CA . PHE A 1 83 ? 16.520 -1.264 -9.331 1.00 85.31 83 PHE A CA 1
ATOM 667 C C . PHE A 1 83 ? 17.215 -2.620 -9.269 1.00 85.31 83 PHE A C 1
ATOM 669 O O . PHE A 1 83 ? 18.343 -2.737 -9.734 1.00 85.31 83 PHE A O 1
ATOM 676 N N . HIS A 1 84 ? 16.548 -3.647 -8.740 1.00 80.50 84 HIS A N 1
ATOM 677 C CA . HIS A 1 84 ? 17.150 -4.971 -8.587 1.00 80.50 84 HIS A CA 1
ATOM 678 C C . HIS A 1 84 ? 16.467 -6.063 -9.400 1.00 80.50 84 HIS A C 1
ATOM 680 O O . HIS A 1 84 ? 16.929 -7.192 -9.402 1.00 80.50 84 HIS A O 1
ATOM 686 N N . ALA A 1 85 ? 15.430 -5.733 -10.169 1.00 66.69 85 ALA A N 1
ATOM 687 C CA . ALA A 1 85 ? 14.699 -6.699 -10.986 1.00 66.69 85 ALA A CA 1
ATOM 688 C C . ALA A 1 85 ? 15.554 -7.514 -11.973 1.00 66.69 85 ALA A C 1
ATOM 690 O O . ALA A 1 85 ? 15.138 -8.602 -12.364 1.00 66.69 85 ALA A O 1
ATOM 691 N N . ALA A 1 86 ? 16.709 -6.984 -12.383 1.00 63.78 86 ALA A N 1
ATOM 692 C CA . ALA A 1 86 ? 17.632 -7.619 -13.318 1.00 63.78 86 ALA A CA 1
ATOM 693 C C . ALA A 1 86 ? 18.864 -8.247 -12.642 1.00 63.78 86 ALA A C 1
ATOM 695 O O . ALA A 1 86 ? 19.680 -8.846 -13.339 1.00 63.78 86 ALA A O 1
ATOM 696 N N . ASP A 1 87 ? 19.024 -8.104 -11.322 1.00 64.50 87 ASP A N 1
ATOM 697 C CA . ASP A 1 87 ? 20.172 -8.652 -10.601 1.00 64.50 87 ASP A CA 1
ATOM 698 C C . ASP A 1 87 ? 19.856 -10.089 -10.139 1.00 64.50 87 ASP A C 1
ATOM 700 O O . ASP A 1 87 ? 18.968 -10.284 -9.306 1.00 64.50 87 ASP A O 1
ATOM 704 N N . PRO A 1 88 ? 20.545 -11.120 -10.667 1.00 56.97 88 PRO A N 1
ATOM 705 C CA . PRO A 1 88 ? 20.356 -12.504 -10.240 1.00 56.97 88 PRO A CA 1
ATOM 706 C C . PRO A 1 88 ? 20.965 -12.796 -8.857 1.00 56.97 88 PRO A C 1
ATOM 708 O O . PRO A 1 88 ? 20.912 -13.941 -8.401 1.00 56.97 88 PRO A O 1
ATOM 711 N N . SER A 1 89 ? 21.576 -11.809 -8.193 1.00 62.19 89 SER A N 1
ATOM 712 C CA . SER A 1 89 ? 22.208 -11.999 -6.893 1.00 62.19 89 SER A CA 1
ATOM 713 C C . SER A 1 89 ? 21.188 -12.375 -5.806 1.00 62.19 89 SER A C 1
ATOM 715 O O . SER A 1 89 ? 20.237 -11.630 -5.557 1.00 62.19 89 SER A O 1
ATOM 717 N N . PRO A 1 90 ? 21.413 -13.471 -5.056 1.00 56.44 90 PRO A N 1
ATOM 718 C CA . PRO A 1 90 ? 20.540 -13.890 -3.957 1.00 56.44 90 PRO A CA 1
ATOM 719 C C . PRO A 1 90 ? 20.508 -12.894 -2.785 1.00 56.44 90 PRO A C 1
ATOM 721 O O . PRO A 1 90 ? 19.641 -13.001 -1.918 1.00 56.44 90 PRO A O 1
ATOM 724 N N . ALA A 1 91 ? 21.434 -11.929 -2.747 1.00 56.78 91 ALA A N 1
ATOM 725 C CA . ALA A 1 91 ? 21.454 -10.860 -1.750 1.00 56.78 91 ALA A CA 1
ATOM 726 C C . ALA A 1 91 ? 20.474 -9.719 -2.073 1.00 56.78 91 ALA A C 1
ATOM 728 O O . ALA A 1 91 ? 20.157 -8.920 -1.191 1.00 56.78 91 ALA A O 1
ATOM 729 N N . SER A 1 92 ? 19.990 -9.637 -3.316 1.00 60.03 92 SER A N 1
ATOM 730 C CA . SER A 1 92 ? 19.153 -8.539 -3.771 1.00 60.03 92 SER A CA 1
ATOM 731 C C . SER A 1 92 ? 17.692 -8.955 -3.863 1.00 60.03 92 SER A C 1
ATOM 733 O O . SER A 1 92 ? 17.262 -9.661 -4.772 1.00 60.03 92 SER A O 1
ATOM 735 N N . SER A 1 93 ? 16.888 -8.556 -2.878 1.00 69.88 93 SER A N 1
ATOM 736 C CA . SER A 1 93 ? 15.456 -8.834 -2.928 1.00 69.88 93 SER A CA 1
ATOM 737 C C . SER A 1 93 ? 14.776 -7.895 -3.930 1.00 69.88 93 SER A C 1
ATOM 739 O O . SER A 1 93 ? 14.616 -6.706 -3.640 1.00 69.88 93 SER A O 1
ATOM 741 N N . CYS A 1 94 ? 14.307 -8.431 -5.061 1.00 82.19 94 CYS A N 1
ATOM 742 C CA . CYS A 1 94 ? 13.459 -7.741 -6.049 1.00 82.19 94 CYS A CA 1
ATOM 743 C C . CYS A 1 94 ? 12.038 -7.486 -5.513 1.00 82.19 94 CYS A C 1
ATOM 745 O O . CYS A 1 94 ? 11.048 -7.917 -6.112 1.00 82.19 94 CYS A O 1
ATOM 747 N N . ALA A 1 95 ? 11.941 -6.876 -4.332 1.00 89.50 95 ALA A N 1
ATOM 748 C CA . ALA A 1 95 ? 10.707 -6.721 -3.585 1.00 89.50 95 ALA A CA 1
ATOM 749 C C . ALA A 1 95 ? 10.196 -5.278 -3.625 1.00 89.50 95 ALA A C 1
ATOM 751 O O . ALA A 1 95 ? 10.955 -4.327 -3.431 1.00 89.50 95 ALA A O 1
ATOM 752 N N . ALA A 1 96 ? 8.891 -5.141 -3.824 1.00 94.00 96 ALA A N 1
ATOM 753 C CA . ALA A 1 96 ? 8.116 -3.982 -3.416 1.00 94.00 96 ALA A CA 1
ATOM 754 C C . ALA A 1 96 ? 7.634 -4.208 -1.980 1.00 94.00 96 ALA A C 1
ATOM 756 O O . ALA A 1 96 ? 7.121 -5.286 -1.668 1.00 94.00 96 ALA A O 1
ATOM 757 N N . VAL A 1 97 ? 7.806 -3.217 -1.109 1.00 95.75 97 VAL A N 1
ATOM 758 C CA . VAL A 1 97 ? 7.465 -3.318 0.311 1.00 95.75 97 VAL A CA 1
ATOM 759 C C . VAL A 1 97 ? 6.456 -2.243 0.680 1.00 95.75 97 VAL A C 1
ATOM 761 O O . VAL A 1 97 ? 6.696 -1.065 0.433 1.00 95.75 97 VAL A O 1
ATOM 764 N N . PHE A 1 98 ? 5.359 -2.652 1.314 1.00 97.44 98 PH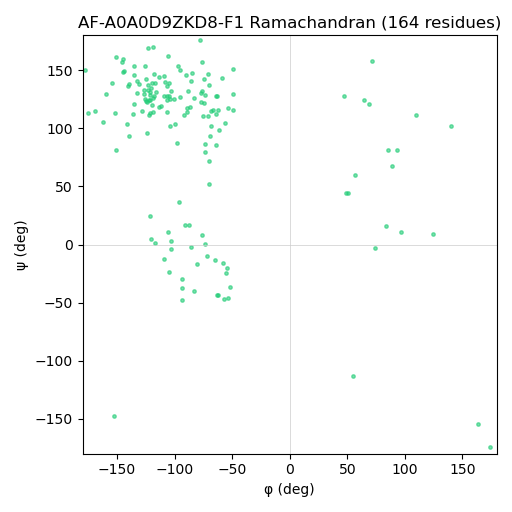E A N 1
ATOM 765 C CA . PHE A 1 98 ? 4.357 -1.760 1.894 1.00 97.44 98 PHE A CA 1
ATOM 766 C C . PHE A 1 98 ? 4.137 -2.139 3.352 1.00 97.44 98 PHE A C 1
ATOM 768 O O . PHE A 1 98 ? 3.972 -3.318 3.668 1.00 97.44 98 PHE A O 1
ATOM 775 N N . THR A 1 99 ? 4.132 -1.152 4.241 1.00 97.44 99 THR A N 1
ATOM 776 C CA . THR A 1 99 ? 3.835 -1.361 5.661 1.00 97.44 99 THR A CA 1
ATOM 777 C C . THR A 1 99 ? 2.626 -0.535 6.041 1.00 97.44 99 THR A C 1
ATOM 779 O O . THR A 1 99 ? 2.572 0.637 5.696 1.00 97.44 99 THR A O 1
ATOM 782 N N . PHE A 1 100 ? 1.695 -1.136 6.769 1.00 96.50 100 PHE A N 1
ATOM 783 C CA . PHE A 1 100 ? 0.547 -0.471 7.368 1.00 96.50 100 PHE A CA 1
ATOM 784 C C . PHE A 1 100 ? 0.645 -0.640 8.875 1.00 96.50 100 PHE A C 1
ATOM 786 O O . PHE A 1 100 ? 0.789 -1.764 9.362 1.00 96.50 100 PHE A O 1
ATOM 793 N N . GLN A 1 101 ? 0.592 0.460 9.611 1.00 93.75 101 GLN A N 1
ATOM 794 C CA . GLN A 1 101 ? 0.779 0.480 11.050 1.00 93.75 101 GLN A CA 1
ATOM 795 C C . GLN A 1 101 ? -0.283 1.355 11.697 1.00 93.75 101 GLN A C 1
ATOM 797 O O . GLN A 1 101 ? -0.371 2.547 11.424 1.00 93.75 101 GLN A O 1
ATOM 802 N N . THR A 1 102 ? -1.071 0.777 12.595 1.00 91.19 102 THR A N 1
ATOM 803 C CA . THR A 1 102 ? -1.969 1.575 13.432 1.00 91.19 102 THR A CA 1
ATOM 804 C C . THR A 1 102 ? -1.165 2.379 14.440 1.00 91.19 102 THR A C 1
ATOM 806 O O . THR A 1 102 ? -0.278 1.820 15.102 1.00 91.19 102 THR A O 1
ATOM 809 N N . ARG A 1 103 ? -1.530 3.642 14.645 1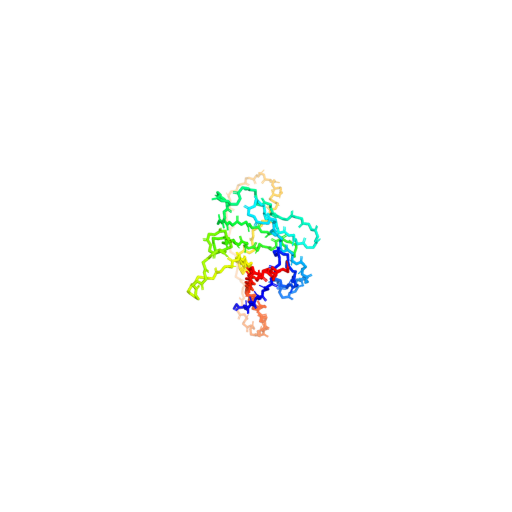.00 82.88 103 ARG A N 1
ATOM 810 C CA . ARG A 1 103 ? -1.133 4.347 15.868 1.00 82.88 103 ARG A CA 1
ATOM 811 C C . ARG A 1 103 ? -2.036 3.836 16.994 1.00 82.88 103 ARG A C 1
ATOM 813 O O . ARG A 1 103 ? -3.234 3.679 16.785 1.00 82.88 103 ARG A O 1
ATOM 820 N N . GLY A 1 104 ? -1.473 3.466 18.145 1.00 67.62 104 GLY A N 1
ATOM 821 C CA . GLY A 1 104 ? -2.286 2.994 19.275 1.00 67.62 104 GLY A CA 1
ATOM 822 C C . GLY A 1 104 ? -3.287 4.073 19.701 1.00 67.62 104 GLY A C 1
ATOM 823 O O . GLY A 1 104 ? -2.956 5.257 19.665 1.00 67.62 104 GLY A O 1
ATOM 824 N N . ALA A 1 105 ? -4.500 3.694 20.105 1.00 55.03 105 ALA A N 1
ATOM 825 C CA . ALA A 1 105 ? -5.568 4.665 20.354 1.00 55.03 105 ALA A CA 1
ATOM 826 C C . ALA A 1 105 ? -5.442 5.444 21.682 1.00 55.03 105 ALA A C 1
ATOM 828 O O . ALA A 1 105 ? -6.247 6.334 21.962 1.00 55.03 105 ALA A O 1
ATOM 829 N N . SER A 1 106 ? -4.312 5.296 22.387 1.00 52.03 106 SER A N 1
ATOM 830 C CA . SER A 1 106 ? -3.890 6.262 23.408 1.00 52.03 106 SER A CA 1
ATOM 831 C C . SER A 1 106 ? -3.720 7.692 22.862 1.00 52.03 106 SER A C 1
ATOM 833 O O . SER A 1 106 ? -3.691 8.622 23.664 1.00 52.03 106 SER A O 1
ATOM 835 N N . GLU A 1 107 ? -3.631 7.892 21.540 1.00 48.41 107 GLU A N 1
ATOM 836 C CA . GLU A 1 107 ? -3.537 9.225 20.918 1.00 48.41 107 GLU A CA 1
ATOM 837 C C . GLU A 1 107 ? -4.850 9.730 20.278 1.00 48.41 107 GLU A C 1
ATOM 839 O O . GLU A 1 107 ? -4.870 10.820 19.718 1.00 48.41 107 GLU A O 1
ATOM 844 N N . THR A 1 108 ? -5.973 8.997 20.362 1.00 47.72 108 THR A N 1
ATOM 845 C CA . THR A 1 108 ? -7.236 9.368 19.663 1.00 47.72 108 THR A CA 1
ATOM 846 C C . THR A 1 108 ? -8.143 10.316 20.476 1.00 47.72 108 THR A C 1
ATOM 848 O O . THR A 1 108 ? -9.321 10.483 20.179 1.00 47.72 108 THR A O 1
ATOM 851 N N . LYS A 1 109 ? -7.624 10.985 21.515 1.00 48.22 109 LYS A N 1
ATOM 852 C CA . LYS A 1 109 ? -8.426 11.830 22.427 1.00 48.22 109 LYS A CA 1
ATOM 853 C C . LYS A 1 109 ? -8.432 13.331 22.085 1.00 48.22 109 LYS A C 1
ATOM 855 O O . LYS A 1 109 ? -8.426 14.168 22.979 1.00 48.22 109 LYS A O 1
ATOM 860 N N . PHE A 1 110 ? -8.437 13.675 20.805 1.00 49.59 110 PHE A N 1
ATOM 861 C CA . PHE A 1 110 ? -8.534 15.056 20.319 1.00 49.59 110 PHE A CA 1
ATOM 862 C C . PHE A 1 110 ? -9.198 14.925 18.940 1.00 49.59 110 PHE A C 1
ATOM 864 O O . PHE A 1 110 ? -8.666 14.218 18.092 1.00 49.59 110 PHE A O 1
ATOM 871 N N . TRP A 1 111 ? -10.418 15.382 18.661 1.00 51.38 111 TRP A N 1
ATOM 872 C CA . TRP A 1 111 ? -10.972 16.716 18.865 1.00 51.38 111 TRP A CA 1
ATOM 873 C C . TRP A 1 111 ? -12.508 16.646 18.800 1.00 51.38 111 TRP A C 1
ATOM 875 O O . TRP A 1 111 ? -13.037 16.508 17.704 1.00 51.38 111 TRP A O 1
ATOM 885 N N . ILE A 1 112 ? -13.224 16.735 19.922 1.00 51.56 112 ILE A N 1
ATOM 886 C CA . ILE A 1 112 ? -14.616 17.225 19.949 1.00 51.56 112 ILE A CA 1
ATOM 887 C C . ILE A 1 112 ? -14.832 17.863 21.325 1.00 51.56 112 ILE A C 1
ATOM 889 O O . ILE A 1 112 ? -15.360 17.222 22.226 1.00 51.56 112 ILE A O 1
ATOM 893 N N . GLU A 1 113 ? -14.392 19.105 21.493 1.00 50.66 113 GLU A N 1
ATOM 894 C CA . GLU A 1 113 ? -15.044 20.035 22.418 1.00 50.66 113 GLU A CA 1
ATOM 895 C C . GLU A 1 113 ? -15.411 21.252 21.566 1.00 50.66 113 GLU A C 1
ATOM 897 O O . GLU A 1 113 ? -14.579 22.064 21.172 1.00 50.66 113 GLU A O 1
ATOM 902 N N . ASP A 1 114 ? -16.664 21.224 21.117 1.00 50.03 114 ASP A N 1
ATOM 903 C CA . ASP A 1 114 ? -17.401 22.371 20.611 1.00 50.03 114 ASP A CA 1
ATOM 904 C C . ASP A 1 114 ? -17.650 23.266 21.832 1.00 50.03 114 ASP A C 1
ATOM 906 O O . ASP A 1 114 ? -18.562 23.004 22.614 1.00 50.03 114 ASP A O 1
ATOM 910 N N . ASP A 1 115 ? -16.768 24.239 22.076 1.00 53.19 115 ASP A N 1
ATOM 911 C CA . ASP A 1 115 ? -16.969 25.246 23.123 1.00 53.19 115 ASP A CA 1
ATOM 912 C C . ASP A 1 115 ? -18.053 26.232 22.654 1.00 53.19 115 ASP A C 1
ATOM 914 O O . ASP A 1 115 ? -17.775 27.314 22.129 1.00 53.19 115 ASP A O 1
ATOM 918 N N . GLY A 1 116 ? -19.309 25.808 22.788 1.00 51.44 116 GLY A N 1
ATOM 919 C CA . GLY A 1 116 ? -20.488 26.662 22.708 1.00 51.44 116 GLY A CA 1
ATOM 920 C C . GLY A 1 116 ? -20.820 27.312 24.059 1.00 51.44 116 GLY A C 1
ATOM 921 O O . GLY A 1 116 ? -20.765 26.640 25.086 1.00 51.44 116 GLY A O 1
ATOM 922 N N . ASP A 1 117 ? -21.237 28.588 23.992 1.00 44.97 117 ASP A N 1
ATOM 923 C CA . ASP A 1 117 ? -21.759 29.487 25.050 1.00 44.97 117 ASP A CA 1
ATOM 924 C C . ASP A 1 117 ? -20.739 29.943 26.123 1.00 44.97 117 ASP A C 1
ATOM 926 O O . ASP A 1 117 ? -20.141 29.137 26.820 1.00 44.97 117 ASP A O 1
ATOM 930 N N . GLY A 1 118 ? -20.445 31.227 26.362 1.00 47.31 118 GLY A N 1
ATOM 931 C CA . GLY A 1 118 ? -21.248 32.435 26.183 1.00 47.31 118 GLY A CA 1
ATOM 932 C C . GLY A 1 118 ? -21.997 32.795 27.470 1.00 47.31 118 GLY A C 1
ATOM 933 O O . GLY A 1 118 ? -23.168 32.477 27.556 1.00 47.31 118 GLY A O 1
ATOM 934 N N . ASP A 1 119 ? -21.339 33.448 28.440 1.00 39.97 119 ASP A N 1
ATOM 935 C CA . ASP A 1 119 ? -21.968 34.438 29.343 1.00 39.97 119 ASP A CA 1
ATOM 936 C C . ASP A 1 119 ? -20.896 35.198 30.162 1.00 39.97 119 ASP A C 1
ATOM 938 O O . ASP A 1 119 ? -20.162 34.624 30.972 1.00 39.97 119 ASP A O 1
ATOM 942 N N . ASP A 1 120 ? -20.797 36.505 29.908 1.00 42.81 120 ASP A N 1
ATOM 943 C CA . ASP A 1 120 ? -20.058 37.503 30.684 1.00 42.81 120 ASP A CA 1
ATOM 944 C C . ASP A 1 120 ? -20.998 38.071 31.765 1.00 42.81 120 ASP A C 1
ATOM 946 O O . ASP A 1 120 ? -21.966 38.722 31.397 1.00 42.81 120 ASP A O 1
ATOM 950 N N . ASP A 1 121 ? -20.716 37.900 33.068 1.00 37.19 121 ASP A N 1
ATOM 951 C CA . ASP A 1 121 ? -20.970 38.942 34.091 1.00 37.19 121 ASP A CA 1
ATOM 952 C C . ASP A 1 121 ? -20.465 38.577 35.518 1.00 37.19 121 ASP A C 1
ATOM 954 O O . ASP A 1 121 ? -20.948 37.669 36.190 1.00 37.19 121 ASP A O 1
ATOM 958 N N . LEU A 1 122 ? -19.450 39.340 35.941 1.00 38.75 122 LEU A N 1
ATOM 959 C CA . LEU A 1 122 ? -19.204 40.026 37.225 1.00 38.75 122 LEU A CA 1
ATOM 960 C C . LEU A 1 122 ? -19.365 39.370 38.630 1.00 38.75 122 LEU A C 1
ATOM 962 O O . LEU A 1 122 ? -20.435 39.004 39.100 1.00 38.75 122 LEU A O 1
ATOM 966 N N . GLU A 1 123 ? -18.261 39.541 39.377 1.00 36.91 123 GLU A N 1
ATOM 967 C CA . GLU A 1 123 ? -18.156 40.073 40.756 1.00 36.91 123 GLU A CA 1
ATOM 968 C C . GLU A 1 123 ? -17.775 39.116 41.909 1.00 36.91 123 GLU A C 1
ATOM 970 O O . GLU A 1 123 ? -18.514 38.249 42.368 1.00 36.91 123 GLU A O 1
ATOM 975 N N . GLN A 1 124 ? -16.562 39.358 42.426 1.00 41.66 124 GLN A N 1
ATOM 976 C CA . GLN A 1 124 ? -15.961 38.750 43.611 1.00 41.66 124 GLN A CA 1
ATOM 977 C C . GLN A 1 124 ? -16.581 39.298 44.903 1.00 41.66 124 GLN A C 1
ATOM 979 O O . GLN A 1 124 ? -16.418 40.475 45.214 1.00 41.66 124 GLN A O 1
ATOM 984 N N . SER A 1 125 ? -17.155 38.426 45.736 1.00 31.94 125 SER A N 1
ATOM 985 C CA . SER A 1 125 ? -17.245 38.649 47.188 1.00 31.94 125 SER A CA 1
ATOM 986 C C . SER A 1 125 ? -17.475 37.336 47.972 1.00 31.94 125 SER A C 1
ATOM 988 O O . SER A 1 125 ? -18.346 36.535 47.658 1.00 31.94 125 SER A O 1
ATOM 990 N N . GLN A 1 126 ? -16.659 37.097 49.007 1.00 33.22 126 GLN A N 1
ATOM 991 C CA . GLN A 1 126 ? -16.847 36.107 50.101 1.00 33.22 126 GLN A CA 1
ATOM 992 C C . GLN A 1 126 ? -17.247 36.884 51.383 1.00 33.22 126 GLN A C 1
ATOM 994 O O . GLN A 1 126 ? -16.917 38.076 51.392 1.00 33.22 126 GLN A O 1
ATOM 999 N N . PRO A 1 127 ? -17.839 36.326 52.491 1.00 41.31 127 PRO A N 1
ATOM 1000 C CA . PRO A 1 127 ? -17.581 35.023 53.186 1.00 41.31 127 PRO A CA 1
ATOM 1001 C C . PRO A 1 127 ? -18.845 34.437 53.945 1.00 41.31 127 PRO A C 1
ATOM 1003 O O . PRO A 1 127 ? -19.949 34.788 53.542 1.00 41.31 127 PRO A O 1
ATOM 1006 N N . PRO A 1 128 ? -18.815 33.694 55.100 1.00 43.62 128 PRO A N 1
ATOM 1007 C CA . PRO A 1 128 ? -18.086 32.482 55.557 1.00 43.62 128 PRO A CA 1
ATOM 1008 C C . PRO A 1 128 ? -18.971 31.268 56.046 1.00 43.62 128 PRO A C 1
ATOM 1010 O O . PRO A 1 128 ? -20.145 31.410 56.359 1.00 43.62 128 PRO A O 1
ATOM 1013 N N . ALA A 1 129 ? -18.308 30.105 56.238 1.00 33.50 129 ALA A N 1
ATOM 1014 C CA . ALA A 1 129 ? -18.495 28.997 57.224 1.00 33.50 129 ALA A CA 1
ATOM 1015 C C . ALA A 1 129 ? -19.760 28.085 57.297 1.00 33.50 129 ALA A C 1
ATOM 1017 O O . ALA A 1 129 ? -20.848 28.538 57.624 1.00 33.50 129 ALA A O 1
ATOM 1018 N N . ALA A 1 130 ? -19.551 26.749 57.216 1.00 42.62 130 ALA A N 1
ATOM 1019 C CA . ALA A 1 130 ? -20.018 25.724 58.190 1.00 42.62 130 ALA A CA 1
ATOM 1020 C C . ALA A 1 130 ? -19.552 24.280 57.818 1.00 42.62 130 ALA A C 1
ATOM 1022 O O . ALA A 1 130 ? -19.390 23.980 56.634 1.00 42.62 130 ALA A O 1
ATOM 1023 N N . PRO A 1 131 ? -19.345 23.366 58.796 1.00 42.66 131 PRO A N 1
ATOM 1024 C CA . PRO A 1 131 ? -18.660 22.081 58.613 1.00 42.66 131 PRO A CA 1
ATOM 1025 C C . PRO A 1 131 ? -19.619 20.941 58.235 1.00 42.66 131 PRO A C 1
ATOM 1027 O O . PRO A 1 131 ? -20.735 20.874 58.749 1.00 42.66 131 PRO A O 1
ATOM 1030 N N . ARG A 1 132 ? -19.184 19.985 57.401 1.00 39.72 132 ARG A N 1
ATOM 1031 C CA . ARG A 1 132 ? -19.930 18.732 57.169 1.00 39.72 132 ARG A CA 1
ATOM 1032 C C . ARG A 1 132 ? -19.005 17.519 57.040 1.00 39.72 132 ARG A C 1
ATOM 1034 O O . ARG A 1 132 ? -18.417 17.305 55.992 1.00 39.72 132 ARG A O 1
ATOM 1041 N N . GLY A 1 133 ? -18.969 16.729 58.114 1.00 40.34 133 GLY A N 1
ATOM 1042 C CA . GLY A 1 133 ? -19.140 15.268 58.096 1.00 40.34 133 GLY A CA 1
ATOM 1043 C C . GLY A 1 133 ? -18.034 14.366 57.522 1.00 40.34 133 GLY A C 1
ATOM 1044 O O . GLY A 1 133 ? -17.189 14.804 56.754 1.00 40.34 133 GLY A O 1
ATOM 1045 N N . PRO A 1 134 ? -18.001 13.080 57.924 1.00 38.47 134 PRO A N 1
ATOM 1046 C CA . PRO A 1 134 ? -16.801 12.252 57.876 1.00 38.47 134 PRO A CA 1
ATOM 1047 C C . PRO A 1 134 ? -16.565 11.588 56.516 1.00 38.47 134 PRO A C 1
ATOM 1049 O O . PRO A 1 134 ? -17.496 11.144 55.847 1.00 38.47 134 PRO A O 1
ATOM 1052 N N . LYS A 1 135 ? -15.278 11.413 56.182 1.00 45.56 135 LYS A N 1
ATOM 1053 C CA . LYS A 1 135 ? -14.781 10.503 55.140 1.00 45.56 135 LYS A CA 1
ATOM 1054 C C . LYS A 1 135 ? -15.399 9.111 55.303 1.00 45.56 135 LYS A C 1
ATOM 1056 O O . LYS A 1 135 ? -15.081 8.405 56.259 1.00 45.56 135 LYS A O 1
ATOM 1061 N N . GLN A 1 136 ? -16.184 8.685 54.320 1.00 39.47 136 GLN A N 1
ATOM 1062 C CA . GLN A 1 136 ? -16.516 7.280 54.115 1.00 39.47 136 GLN A CA 1
ATOM 1063 C C . GLN A 1 136 ? -15.748 6.766 52.899 1.00 39.47 136 GLN A C 1
ATOM 1065 O O . GLN A 1 136 ? -15.934 7.217 51.772 1.00 39.47 136 GLN A O 1
ATOM 1070 N N . LYS A 1 137 ? -14.826 5.842 53.172 1.00 45.59 137 LYS A N 1
ATOM 1071 C CA . LYS A 1 137 ? -14.086 5.065 52.186 1.00 45.59 137 LYS A CA 1
ATOM 1072 C C . LYS A 1 137 ? -14.865 3.776 51.928 1.00 45.59 137 LYS A C 1
ATOM 1074 O O . LYS A 1 137 ? -14.885 2.904 52.787 1.00 45.59 137 LYS A O 1
ATOM 1079 N N . LEU A 1 138 ? -15.429 3.656 50.733 1.00 37.81 138 LEU A N 1
ATOM 1080 C CA . LEU A 1 138 ? -15.713 2.395 50.042 1.00 37.81 138 LEU A CA 1
ATOM 1081 C C . LEU A 1 138 ? -14.902 2.498 48.734 1.00 37.81 138 LEU A C 1
ATOM 1083 O O . LEU A 1 138 ? -15.034 3.486 48.029 1.00 37.81 138 LEU A O 1
ATOM 1087 N N . GLY A 1 139 ? -13.948 1.641 48.380 1.00 33.44 139 GLY A N 1
ATOM 1088 C CA . GLY A 1 139 ? -13.817 0.228 48.708 1.00 33.44 139 GLY A CA 1
ATOM 1089 C C . GLY A 1 139 ? -14.622 -0.601 47.709 1.00 33.44 139 GLY A C 1
ATOM 1090 O O . GLY A 1 139 ? -15.741 -0.980 48.018 1.00 33.44 139 GLY A O 1
ATOM 1091 N N . GLY A 1 140 ? -14.048 -0.854 46.528 1.00 31.86 140 GLY A N 1
ATOM 1092 C CA . GLY A 1 140 ? -14.605 -1.712 45.472 1.00 31.86 140 GLY A CA 1
ATOM 1093 C C . GLY A 1 140 ? -14.342 -1.078 44.103 1.00 31.86 140 GLY A C 1
ATOM 1094 O O . GLY A 1 140 ? -14.942 -0.071 43.776 1.00 31.86 140 GLY A O 1
ATOM 1095 N N . GLY A 1 141 ? -13.369 -1.507 43.302 1.00 39.28 141 GLY A N 1
ATOM 1096 C CA . GLY A 1 141 ? -13.139 -2.898 42.926 1.00 39.28 141 GLY A CA 1
ATOM 1097 C C . GLY A 1 141 ? -13.963 -3.203 41.678 1.00 39.28 141 GLY A C 1
ATOM 1098 O O . GLY A 1 141 ? -14.927 -3.949 41.744 1.00 39.28 141 GLY A O 1
ATOM 1099 N N . GLY A 1 142 ? -13.603 -2.579 40.558 1.00 31.62 142 GLY A N 1
ATOM 1100 C CA . GLY A 1 142 ? -14.158 -2.863 39.241 1.00 31.62 142 GLY A CA 1
ATOM 1101 C C . GLY A 1 142 ? -13.011 -2.828 38.253 1.00 31.62 142 GLY A C 1
ATOM 1102 O O . GLY A 1 142 ? -12.605 -1.757 37.813 1.00 31.62 142 GLY A O 1
ATOM 1103 N N . GLY A 1 143 ? -12.427 -3.996 37.987 1.00 38.16 143 GLY A N 1
ATOM 1104 C CA . GLY A 1 143 ? -11.427 -4.171 36.947 1.00 38.16 143 GLY A CA 1
ATOM 1105 C C . GLY A 1 143 ? -12.058 -3.904 35.589 1.00 38.16 143 GLY A C 1
ATOM 1106 O O . GLY A 1 143 ? -12.510 -4.825 34.922 1.00 38.16 143 GLY A O 1
ATOM 1107 N N . GLY A 1 144 ? -12.088 -2.640 35.180 1.00 35.00 144 GLY A N 1
ATOM 1108 C CA . GLY A 1 144 ? -12.120 -2.284 33.775 1.00 35.00 144 GLY A CA 1
ATOM 1109 C C . GLY A 1 144 ? -10.726 -2.554 33.245 1.00 35.00 144 GLY A C 1
ATOM 1110 O O . GLY A 1 144 ? -9.867 -1.677 33.297 1.00 35.00 144 GLY A O 1
ATOM 1111 N N . GLY A 1 145 ? -10.466 -3.792 32.821 1.00 36.78 145 GLY A N 1
ATOM 1112 C CA . GLY A 1 145 ? -9.339 -4.038 31.937 1.00 36.78 145 GLY A CA 1
ATOM 1113 C C . GLY A 1 145 ? -9.552 -3.130 30.739 1.00 36.78 145 GLY A C 1
ATOM 1114 O O . GLY A 1 145 ? -10.466 -3.371 29.953 1.00 36.78 145 GLY A O 1
ATOM 1115 N N . ALA A 1 146 ? -8.785 -2.040 30.657 1.00 48.41 146 ALA A N 1
ATOM 1116 C CA . ALA A 1 146 ? -8.720 -1.257 29.439 1.00 48.41 146 ALA A CA 1
ATOM 1117 C C . ALA A 1 146 ? -8.469 -2.261 28.307 1.00 48.41 146 ALA A C 1
ATOM 1119 O O . ALA A 1 146 ? -7.587 -3.116 28.484 1.00 48.41 146 ALA A O 1
ATOM 1120 N N . PRO A 1 147 ? -9.245 -2.235 27.206 1.00 50.19 147 PRO A N 1
ATOM 1121 C CA . PRO A 1 147 ? -8.906 -3.057 26.062 1.00 50.19 147 PRO A CA 1
ATOM 1122 C C . PRO A 1 147 ? -7.461 -2.706 25.740 1.00 50.19 147 PRO A C 1
ATOM 1124 O O . PRO A 1 147 ? -7.120 -1.542 25.537 1.00 50.19 147 PRO A O 1
ATOM 1127 N N . SER A 1 148 ? -6.572 -3.687 25.847 1.00 55.56 148 SER A N 1
ATOM 1128 C CA . SER A 1 148 ? -5.199 -3.506 25.423 1.00 55.56 148 SER A CA 1
ATOM 1129 C C . SER A 1 148 ? -5.280 -3.206 23.933 1.00 55.56 148 SER A C 1
ATOM 1131 O O . SER A 1 148 ? -5.457 -4.128 23.142 1.00 55.56 148 SER A O 1
ATOM 1133 N N . GLU A 1 149 ? -5.224 -1.930 23.556 1.00 58.88 149 GLU A N 1
ATOM 1134 C CA . GLU A 1 149 ? -5.187 -1.471 22.170 1.00 58.88 149 GLU A CA 1
ATOM 1135 C C . GLU A 1 149 ? -3.826 -1.852 21.601 1.00 58.88 149 GLU A C 1
ATOM 1137 O O . GLU A 1 149 ? -2.889 -1.064 21.458 1.00 58.88 149 GLU A O 1
ATOM 1142 N N . GLN A 1 150 ? -3.673 -3.149 21.383 1.00 65.00 150 GLN A N 1
ATOM 1143 C CA . GLN A 1 150 ? -2.485 -3.736 20.830 1.00 65.00 150 GLN A CA 1
ATOM 1144 C C . GLN A 1 150 ? -2.436 -3.272 19.384 1.00 65.00 150 GLN A C 1
ATOM 1146 O O . GLN A 1 150 ? -3.149 -3.805 18.542 1.00 65.00 150 GLN A O 1
ATOM 1151 N N . GLY A 1 151 ? -1.586 -2.282 19.099 1.00 75.00 151 GLY A N 1
ATOM 1152 C CA . GLY A 1 151 ? -1.381 -1.827 17.726 1.00 75.00 151 GLY A CA 1
ATOM 1153 C C . GLY A 1 151 ? -1.110 -3.005 16.780 1.00 75.00 151 GLY A C 1
ATOM 1154 O O . GLY A 1 151 ? -0.563 -4.034 17.192 1.00 75.00 151 GLY A O 1
ATOM 1155 N N . PHE A 1 152 ? -1.485 -2.860 15.519 1.00 89.00 152 PHE A N 1
ATOM 1156 C CA . PHE A 1 152 ? -1.327 -3.861 14.475 1.00 89.00 152 PHE A CA 1
ATOM 1157 C C . PHE A 1 152 ? -0.389 -3.347 13.376 1.00 89.00 152 PHE A C 1
ATOM 1159 O O . PHE A 1 152 ? -0.438 -2.180 12.986 1.00 89.00 152 PHE A O 1
ATOM 1166 N N . CYS A 1 153 ? 0.489 -4.224 12.882 1.00 92.94 153 CYS A N 1
ATOM 1167 C CA . CYS A 1 153 ? 1.356 -3.963 11.735 1.00 92.94 153 CYS A CA 1
ATOM 1168 C C . CYS A 1 153 ? 1.170 -5.040 10.667 1.00 92.94 153 CYS A C 1
ATOM 1170 O O . CYS A 1 153 ? 1.410 -6.222 10.926 1.00 92.94 153 CYS A O 1
ATOM 1172 N N . LEU A 1 154 ? 0.823 -4.622 9.453 1.00 96.31 154 LEU A N 1
ATOM 1173 C CA . LEU A 1 154 ? 0.833 -5.457 8.260 1.00 96.31 154 LEU A CA 1
ATOM 1174 C C . LEU A 1 154 ? 2.014 -5.071 7.374 1.00 96.31 154 LEU A C 1
ATOM 1176 O O . LEU A 1 154 ? 2.169 -3.911 7.008 1.00 96.31 154 LEU A O 1
ATOM 1180 N N . LEU A 1 155 ? 2.816 -6.059 6.994 1.00 97.06 155 LEU A N 1
ATOM 1181 C CA . LEU A 1 155 ? 3.898 -5.921 6.026 1.00 97.06 155 LEU A CA 1
ATOM 1182 C C . LEU A 1 155 ? 3.567 -6.732 4.771 1.00 97.06 155 LEU A C 1
ATOM 1184 O O . LEU A 1 155 ? 3.485 -7.956 4.848 1.00 97.06 155 LEU A O 1
ATOM 1188 N N . ILE A 1 156 ? 3.451 -6.071 3.625 1.00 96.75 156 ILE A N 1
ATOM 1189 C CA . ILE A 1 156 ? 3.270 -6.694 2.312 1.00 96.75 156 ILE A CA 1
ATOM 1190 C C . ILE A 1 156 ? 4.600 -6.637 1.563 1.00 96.75 156 ILE A C 1
ATOM 1192 O O . ILE A 1 156 ? 5.182 -5.565 1.399 1.00 96.75 156 ILE A O 1
ATOM 1196 N N . GLN A 1 157 ? 5.082 -7.791 1.101 1.00 94.81 157 GLN A N 1
ATOM 1197 C CA . GLN A 1 157 ? 6.270 -7.904 0.258 1.00 94.81 157 GLN A CA 1
ATOM 1198 C C . GLN A 1 157 ? 5.922 -8.605 -1.052 1.00 94.81 157 GLN A C 1
ATOM 1200 O O . GLN A 1 157 ? 5.637 -9.803 -1.068 1.00 94.81 157 GLN A O 1
ATOM 1205 N N . GLY A 1 158 ? 5.971 -7.873 -2.158 1.00 92.25 158 GLY A N 1
ATOM 1206 C CA . GLY A 1 158 ? 5.683 -8.397 -3.485 1.00 92.25 158 GLY A CA 1
ATOM 1207 C C . GLY A 1 158 ? 6.946 -8.566 -4.322 1.00 92.25 158 GLY A C 1
ATOM 1208 O O . GLY A 1 158 ? 7.701 -7.617 -4.502 1.00 92.25 158 GLY A O 1
ATOM 1209 N N . PHE A 1 159 ? 7.186 -9.772 -4.831 1.00 87.56 159 PHE A N 1
ATOM 1210 C CA . PHE A 1 159 ? 8.372 -10.135 -5.608 1.00 87.56 159 PHE A CA 1
ATOM 1211 C C . PHE A 1 159 ? 8.010 -10.333 -7.083 1.00 87.56 159 PHE A C 1
ATOM 1213 O O . PHE A 1 159 ? 6.977 -10.938 -7.393 1.00 87.56 159 PHE A O 1
ATOM 1220 N N . ARG A 1 160 ? 8.876 -9.872 -7.997 1.00 79.56 160 ARG A N 1
ATOM 1221 C CA . ARG A 1 160 ? 8.737 -10.176 -9.433 1.00 79.56 160 ARG A CA 1
ATOM 1222 C C . ARG A 1 160 ? 8.875 -11.687 -9.635 1.00 79.56 160 ARG A C 1
ATOM 1224 O O . ARG A 1 160 ? 9.834 -12.297 -9.166 1.00 79.56 160 ARG A O 1
ATOM 1231 N N . GLY A 1 161 ? 7.907 -12.297 -10.314 1.00 68.00 161 GLY A N 1
ATOM 1232 C CA . GLY A 1 161 ? 8.077 -13.652 -10.838 1.00 68.00 161 GLY A CA 1
ATOM 1233 C C . GLY A 1 161 ? 9.069 -13.650 -12.004 1.00 68.00 161 GLY A C 1
ATOM 1234 O O . GLY A 1 161 ? 9.120 -12.685 -12.765 1.00 68.00 161 GLY A O 1
ATOM 1235 N N . ALA A 1 162 ? 9.845 -14.722 -12.167 1.00 60.88 162 ALA A N 1
ATOM 1236 C CA . ALA A 1 162 ? 10.606 -14.920 -13.395 1.00 60.88 162 ALA A CA 1
ATOM 1237 C C . ALA A 1 162 ? 9.616 -15.191 -14.537 1.00 60.88 162 ALA A C 1
ATOM 1239 O O . ALA A 1 162 ? 8.905 -16.199 -14.514 1.00 60.88 162 ALA A O 1
ATOM 1240 N N . SER A 1 163 ? 9.545 -14.299 -15.525 1.00 54.75 163 SER A N 1
ATOM 1241 C CA . SER A 1 163 ? 8.824 -14.592 -16.762 1.00 54.75 163 SER A CA 1
ATOM 1242 C C . SER A 1 163 ? 9.513 -15.777 -17.436 1.00 54.75 163 SER A C 1
ATOM 1244 O O . SER A 1 163 ? 10.679 -15.677 -17.817 1.00 54.75 163 SER A O 1
ATOM 1246 N N . LYS A 1 164 ? 8.820 -16.915 -17.574 1.00 44.53 164 LYS A N 1
ATOM 1247 C CA . LYS A 1 164 ? 9.278 -17.971 -18.483 1.00 44.53 164 LYS A CA 1
ATOM 1248 C C . LYS A 1 164 ? 9.217 -17.390 -19.892 1.00 44.53 164 LYS A C 1
ATOM 1250 O O . LYS A 1 164 ? 8.132 -17.087 -20.377 1.00 44.53 164 LYS A O 1
ATOM 1255 N N . ILE A 1 165 ? 10.378 -17.195 -20.505 1.00 45.00 165 ILE A N 1
ATOM 1256 C CA . ILE A 1 165 ? 10.480 -16.949 -21.941 1.00 45.00 165 ILE A CA 1
ATOM 1257 C C . ILE A 1 165 ? 10.027 -18.257 -22.603 1.00 45.00 165 ILE A C 1
ATOM 1259 O O . ILE A 1 165 ? 10.626 -19.301 -22.341 1.00 45.00 165 ILE A O 1
ATOM 1263 N N . ALA A 1 166 ? 8.918 -18.206 -23.338 1.00 38.16 166 ALA A N 1
ATOM 1264 C CA . ALA A 1 166 ? 8.432 -19.292 -24.187 1.00 38.16 166 ALA A CA 1
ATOM 12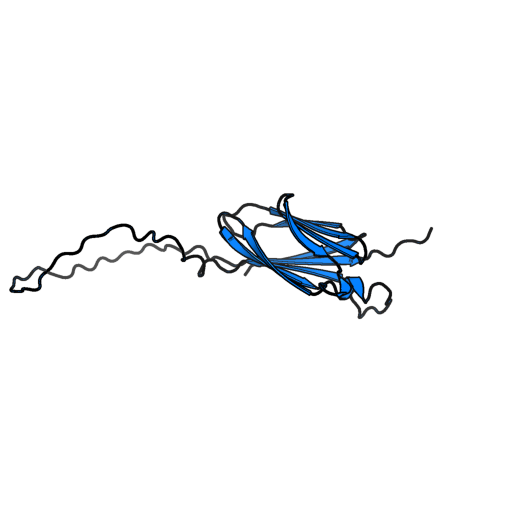65 C C . ALA A 1 166 ? 8.916 -19.068 -25.620 1.00 38.16 166 ALA A C 1
ATOM 1267 O O . ALA A 1 166 ? 8.976 -17.882 -26.023 1.00 38.16 166 ALA A O 1
#